Protein AF-A0A0M3J2E3-F1 (afdb_monomer_lite)

Foldseek 3Di:
DPVVVVVVVVVVVVVVVVVVVPDDDDPDPDPPDDDDDDDDAAFAAQADDPPPPCAQVVQPVGHPGHHCPVVVVVVVD

pLDDT: mean 83.53, std 14.15, range [49.53, 97.69]

Sequence (77 aa):
MSLFSSLRAPVLLLLEVTVLLSIGPVSGDNLLLVQPIWRHGDRSPTTTYPKDPNQESAWPLGWGQLTPVIFYISSKF

Structure (mmCIF, N/CA/C/O backbone):
data_AF-A0A0M3J2E3-F1
#
_entry.id   AF-A0A0M3J2E3-F1
#
loop_
_atom_site.group_PDB
_atom_site.id
_atom_site.type_symbol
_atom_site.label_atom_id
_atom_site.label_alt_id
_atom_site.label_comp_id
_atom_site.label_asym_id
_atom_site.label_entity_id
_atom_site.label_seq_id
_atom_site.pdbx_PDB_ins_code
_atom_site.Cartn_x
_atom_site.Cartn_y
_atom_site.Cartn_z
_atom_site.occupancy
_atom_site.B_iso_or_equiv
_atom_site.auth_seq_id
_atom_site.auth_comp_id
_atom_site.auth_asym_id
_atom_site.auth_atom_id
_atom_site.pdbx_PDB_model_num
ATOM 1 N N . MET A 1 1 ? 37.860 0.556 -72.795 1.00 57.19 1 MET A N 1
ATOM 2 C CA . MET A 1 1 ? 36.988 1.385 -71.924 1.00 57.19 1 MET A CA 1
ATOM 3 C C . MET A 1 1 ? 35.586 0.774 -71.715 1.00 57.19 1 MET A C 1
ATOM 5 O O . MET A 1 1 ? 34.651 1.519 -71.478 1.00 57.19 1 MET A O 1
ATOM 9 N N . SER A 1 2 ? 35.407 -0.557 -71.755 1.00 61.12 2 SER A N 1
ATOM 10 C CA . SER A 1 2 ? 34.081 -1.207 -71.598 1.00 61.12 2 SER A CA 1
ATOM 11 C C . SER A 1 2 ? 34.030 -2.302 -70.523 1.00 61.12 2 SER A C 1
ATOM 13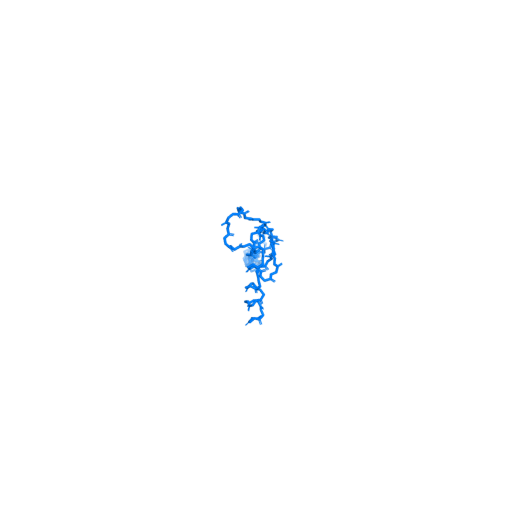 O O . SER A 1 2 ? 32.962 -2.622 -70.012 1.00 61.12 2 SER A O 1
ATOM 15 N N . LEU A 1 3 ? 35.180 -2.850 -70.113 1.00 57.59 3 LEU A N 1
ATOM 16 C CA . LEU A 1 3 ? 35.231 -3.867 -69.057 1.00 57.59 3 LEU A CA 1
ATOM 17 C C . LEU A 1 3 ? 34.796 -3.284 -67.697 1.00 57.59 3 LEU A C 1
ATOM 19 O O . LEU A 1 3 ? 33.991 -3.878 -66.985 1.00 57.59 3 LEU A O 1
ATOM 23 N N . PHE A 1 4 ? 35.232 -2.055 -67.399 1.00 58.84 4 PHE A N 1
ATOM 24 C CA . PHE A 1 4 ? 34.879 -1.330 -66.175 1.00 58.84 4 PHE A CA 1
ATOM 25 C C . PHE A 1 4 ? 33.403 -0.912 -66.097 1.00 58.84 4 PHE A C 1
ATOM 27 O O . PHE A 1 4 ? 32.897 -0.730 -64.997 1.00 58.84 4 PHE A O 1
ATOM 34 N N . SER A 1 5 ? 32.698 -0.760 -67.225 1.00 60.75 5 SER A N 1
ATOM 35 C CA . SER A 1 5 ? 31.255 -0.483 -67.221 1.00 60.75 5 SER A CA 1
ATOM 36 C C . SER A 1 5 ? 30.427 -1.760 -67.075 1.00 60.75 5 SER A C 1
ATOM 38 O O . SER A 1 5 ? 29.423 -1.740 -66.368 1.00 60.75 5 SER A O 1
ATOM 40 N N . SER A 1 6 ? 30.878 -2.881 -67.652 1.00 67.69 6 SER A N 1
ATOM 41 C CA . SER A 1 6 ? 30.200 -4.185 -67.536 1.00 67.69 6 SER A CA 1
ATOM 42 C C . SER A 1 6 ? 30.213 -4.764 -66.116 1.00 67.69 6 SER A C 1
ATOM 44 O O . SER A 1 6 ? 29.274 -5.444 -65.718 1.00 67.69 6 SER A O 1
ATOM 46 N N . LEU A 1 7 ? 31.243 -4.438 -65.328 1.00 70.88 7 LEU A N 1
ATOM 47 C CA . LEU A 1 7 ? 31.379 -4.881 -63.938 1.00 70.88 7 LEU A CA 1
ATOM 48 C C . LEU A 1 7 ? 30.600 -4.004 -62.946 1.00 70.88 7 LEU A C 1
ATOM 50 O O . LEU A 1 7 ? 30.372 -4.423 -61.819 1.00 70.88 7 LEU A O 1
ATOM 54 N N . ARG A 1 8 ? 30.156 -2.802 -63.338 1.00 77.00 8 ARG A N 1
ATOM 55 C CA . ARG A 1 8 ? 29.457 -1.870 -62.433 1.00 77.00 8 ARG A CA 1
ATOM 56 C C . ARG A 1 8 ? 28.053 -2.335 -62.065 1.00 77.00 8 ARG A C 1
ATOM 58 O O . ARG A 1 8 ? 27.713 -2.326 -60.892 1.00 77.00 8 ARG A O 1
ATOM 65 N N . ALA A 1 9 ? 27.254 -2.753 -63.043 1.00 82.81 9 ALA A N 1
ATOM 66 C CA . ALA A 1 9 ? 25.882 -3.202 -62.806 1.00 82.81 9 ALA A CA 1
ATOM 67 C C . ALA A 1 9 ? 25.775 -4.413 -61.851 1.00 82.81 9 ALA A C 1
ATOM 69 O O . ALA A 1 9 ? 25.006 -4.327 -60.895 1.00 82.81 9 ALA A O 1
ATOM 70 N N . PRO A 1 10 ? 26.549 -5.508 -62.021 1.00 85.88 10 PRO A N 1
ATOM 71 C CA . PRO A 1 10 ? 26.471 -6.642 -61.100 1.00 85.88 10 PRO A CA 1
ATOM 72 C C . PRO A 1 10 ? 27.033 -6.313 -59.713 1.00 85.88 10 PRO A C 1
ATOM 74 O O . PRO A 1 10 ? 26.535 -6.837 -58.724 1.00 85.88 10 PRO A O 1
ATOM 77 N N . VAL A 1 11 ? 28.029 -5.423 -59.618 1.00 88.31 11 VAL A N 1
ATOM 78 C CA . VAL A 1 11 ? 28.571 -4.969 -58.326 1.00 88.31 11 VAL A CA 1
ATOM 79 C C . VAL A 1 11 ? 27.558 -4.111 -57.569 1.00 88.31 11 VAL A C 1
ATOM 81 O O . VAL A 1 11 ? 27.409 -4.284 -56.364 1.00 88.31 11 VAL A O 1
ATOM 84 N N . LEU A 1 12 ? 26.833 -3.226 -58.259 1.00 87.44 12 LEU A N 1
ATOM 85 C CA . LEU A 1 12 ? 25.770 -2.422 -57.650 1.00 87.44 12 LEU A CA 1
ATOM 86 C C . LEU A 1 12 ? 24.590 -3.294 -57.207 1.00 87.44 12 LEU A C 1
ATOM 88 O O . LEU A 1 12 ? 24.133 -3.153 -56.079 1.00 87.44 12 LEU A O 1
ATOM 92 N N . LEU A 1 13 ? 24.169 -4.253 -58.036 1.00 87.81 13 LEU A N 1
ATOM 93 C CA . LEU A 1 13 ? 23.102 -5.193 -57.686 1.00 87.81 13 LEU A CA 1
ATOM 94 C C . LEU A 1 13 ? 23.489 -6.079 -56.493 1.00 87.81 13 LEU A C 1
ATOM 96 O O . LEU A 1 13 ? 22.685 -6.299 -55.592 1.00 87.81 13 LEU A O 1
ATOM 100 N N . LEU A 1 14 ? 24.732 -6.567 -56.462 1.00 90.12 14 LEU A N 1
ATOM 101 C CA . LEU A 1 14 ? 25.244 -7.333 -55.329 1.00 90.12 14 LEU A CA 1
ATOM 102 C C . LEU A 1 14 ? 25.262 -6.480 -54.057 1.00 90.12 14 LEU A C 1
ATOM 104 O O . LEU A 1 14 ? 24.829 -6.954 -53.011 1.00 90.12 14 LEU A O 1
ATOM 108 N N . LEU A 1 15 ? 25.708 -5.224 -54.150 1.00 88.88 15 LEU A N 1
ATOM 109 C CA . LEU A 1 15 ? 25.722 -4.291 -53.025 1.00 88.88 15 LEU A CA 1
ATOM 110 C C . LEU A 1 15 ? 24.304 -4.035 -52.490 1.00 88.88 15 LEU A C 1
ATOM 112 O O . LEU A 1 15 ? 24.083 -4.137 -51.286 1.00 88.88 15 LEU A O 1
ATOM 116 N N . GLU A 1 16 ? 23.331 -3.787 -53.363 1.00 85.44 16 GLU A N 1
ATOM 117 C CA . GLU A 1 16 ? 21.923 -3.600 -52.987 1.00 85.44 16 GLU A CA 1
ATOM 118 C C . GLU A 1 16 ? 21.345 -4.836 -52.289 1.00 85.44 16 GLU A C 1
ATOM 120 O O . GLU A 1 16 ? 20.739 -4.720 -51.223 1.00 85.44 16 GLU A O 1
ATOM 125 N N . VAL A 1 17 ? 21.597 -6.031 -52.833 1.00 88.38 17 VAL A N 1
ATOM 126 C CA . VAL A 1 17 ? 21.161 -7.298 -52.228 1.00 88.38 17 VAL A CA 1
ATOM 127 C C . VAL A 1 17 ? 21.813 -7.499 -50.860 1.00 88.38 17 VAL A C 1
ATOM 129 O O . VAL A 1 17 ? 21.131 -7.875 -49.908 1.00 88.38 17 VAL A O 1
ATOM 132 N N . THR A 1 18 ? 23.106 -7.197 -50.712 1.00 85.75 18 THR A N 1
ATOM 133 C CA . THR A 1 18 ? 23.786 -7.297 -49.410 1.00 85.75 18 THR A CA 1
ATOM 134 C C . THR A 1 18 ? 23.263 -6.291 -48.387 1.00 85.75 18 THR A C 1
ATOM 136 O O . THR A 1 18 ? 23.125 -6.643 -47.218 1.00 85.75 18 THR A O 1
ATOM 139 N N . VAL A 1 19 ? 22.915 -5.071 -48.810 1.00 86.25 19 VAL A N 1
ATOM 140 C CA . VAL A 1 19 ? 22.336 -4.049 -47.928 1.00 86.25 19 VAL A CA 1
ATOM 141 C C . VAL A 1 19 ? 20.951 -4.487 -47.459 1.00 86.25 19 VAL A C 1
ATOM 143 O O . VAL A 1 19 ? 20.688 -4.454 -46.262 1.00 86.25 19 VAL A O 1
ATOM 146 N N . LEU A 1 20 ? 20.097 -4.986 -48.354 1.00 81.31 20 LEU A N 1
ATOM 147 C CA . LEU A 1 20 ? 18.757 -5.469 -48.001 1.00 81.31 20 LEU A CA 1
ATOM 148 C C . LEU A 1 20 ? 18.796 -6.674 -47.048 1.00 81.31 20 LEU A C 1
ATOM 150 O O . LEU A 1 20 ? 18.012 -6.727 -46.105 1.00 81.31 20 LEU A O 1
ATOM 154 N N . LEU A 1 21 ? 19.737 -7.604 -47.242 1.00 83.38 21 LEU A N 1
ATOM 155 C CA . LEU A 1 21 ? 19.929 -8.761 -46.355 1.00 83.38 21 LEU A CA 1
ATOM 156 C C . LEU A 1 21 ? 20.537 -8.397 -44.988 1.00 83.38 21 LEU A C 1
ATOM 158 O O . LEU A 1 21 ? 20.471 -9.204 -44.063 1.00 83.38 21 LEU A O 1
ATOM 162 N N . SER A 1 22 ? 21.122 -7.203 -44.845 1.00 81.81 22 SER A N 1
ATOM 163 C CA . SER A 1 22 ? 21.697 -6.716 -43.581 1.00 81.81 22 SER A CA 1
ATOM 164 C C . SER A 1 22 ? 20.687 -6.016 -42.661 1.00 81.81 22 SER A C 1
ATOM 166 O O . SER A 1 22 ? 20.993 -5.751 -41.497 1.00 81.81 22 SER A O 1
ATOM 168 N N . ILE A 1 23 ? 19.471 -5.743 -43.148 1.00 78.88 23 ILE A N 1
ATOM 169 C CA . ILE A 1 23 ? 18.398 -5.127 -42.361 1.00 78.88 23 ILE A CA 1
ATOM 170 C C . ILE A 1 23 ? 17.666 -6.232 -41.586 1.00 78.88 23 ILE A C 1
ATOM 172 O O . ILE A 1 23 ? 16.703 -6.827 -42.064 1.00 78.88 23 ILE A O 1
ATOM 176 N N . GLY A 1 24 ? 18.152 -6.537 -40.382 1.00 74.88 24 GLY A N 1
ATOM 177 C CA . GLY A 1 24 ? 17.455 -7.405 -39.429 1.00 74.88 24 GLY A CA 1
ATOM 178 C C . GLY A 1 24 ? 16.284 -6.691 -38.734 1.00 74.88 24 GLY A C 1
ATOM 179 O O . GLY A 1 24 ? 16.232 -5.458 -38.724 1.00 74.88 24 GLY A O 1
ATOM 180 N N . PRO A 1 25 ? 15.339 -7.429 -38.124 1.00 74.12 25 PRO A N 1
ATOM 181 C CA . PRO A 1 25 ? 14.273 -6.820 -37.339 1.00 74.12 25 PRO A CA 1
ATOM 182 C C . PRO A 1 25 ? 14.866 -6.049 -36.153 1.00 74.12 25 PRO A C 1
ATOM 184 O O . PRO A 1 25 ? 15.593 -6.605 -35.329 1.00 74.12 25 PRO A O 1
ATOM 187 N N . VAL A 1 26 ? 14.535 -4.763 -36.050 1.00 70.94 26 VAL A N 1
ATOM 188 C CA . VAL A 1 26 ? 14.840 -3.960 -34.863 1.00 70.94 26 VAL A CA 1
ATOM 189 C C . VAL A 1 26 ? 13.826 -4.339 -33.786 1.00 70.94 26 VAL A C 1
ATOM 191 O O . VAL A 1 26 ? 12.697 -3.858 -33.789 1.00 70.94 26 VAL A O 1
ATOM 194 N N . SER A 1 27 ? 14.211 -5.241 -32.884 1.00 72.44 27 SER A N 1
ATOM 195 C CA . SER A 1 27 ? 13.424 -5.535 -31.683 1.00 72.44 27 SER A CA 1
ATOM 196 C C . SER A 1 27 ? 13.633 -4.407 -30.673 1.00 72.44 27 SER A C 1
ATOM 198 O O . SER A 1 27 ? 14.694 -4.312 -30.056 1.00 72.44 27 SER A O 1
ATOM 200 N N . GLY A 1 28 ? 12.642 -3.522 -30.561 1.00 71.69 28 GLY A N 1
ATOM 201 C CA . GLY A 1 28 ? 12.717 -2.273 -29.799 1.00 71.69 28 GLY A CA 1
ATOM 202 C C . GLY A 1 28 ? 12.079 -2.288 -28.407 1.00 71.69 28 GLY A C 1
ATOM 203 O O . GLY A 1 28 ? 12.013 -1.232 -27.790 1.00 71.69 28 GLY A O 1
ATOM 204 N N . ASP A 1 29 ? 11.643 -3.436 -27.886 1.00 74.25 29 ASP A N 1
ATOM 205 C CA . ASP A 1 29 ? 10.814 -3.483 -26.668 1.00 74.25 29 ASP A CA 1
ATOM 206 C C . ASP A 1 29 ? 11.621 -3.841 -25.410 1.00 74.25 29 ASP A C 1
ATOM 208 O O . ASP A 1 29 ? 11.254 -4.710 -24.619 1.00 74.25 29 ASP A O 1
ATOM 212 N N . ASN A 1 30 ? 12.758 -3.172 -25.215 1.00 84.69 30 ASN A N 1
ATOM 213 C CA . ASN A 1 30 ? 13.558 -3.366 -24.009 1.00 84.69 30 ASN A CA 1
ATOM 214 C C . ASN A 1 30 ? 13.027 -2.476 -22.884 1.00 84.69 30 ASN A C 1
ATOM 216 O O . ASN A 1 30 ? 13.234 -1.262 -22.878 1.00 84.69 30 ASN A O 1
ATOM 220 N N . LEU A 1 31 ? 12.375 -3.087 -21.897 1.00 87.25 31 LEU A N 1
ATOM 221 C CA . LEU A 1 31 ? 12.057 -2.414 -20.645 1.00 87.25 31 LEU A CA 1
ATOM 222 C C . LEU A 1 31 ? 13.358 -2.124 -19.885 1.00 87.25 31 LEU A C 1
ATOM 224 O O . LEU A 1 31 ? 13.958 -3.021 -19.302 1.00 87.25 31 LEU A O 1
ATOM 228 N N . LEU A 1 32 ? 13.793 -0.864 -19.899 1.00 90.75 32 LEU A N 1
ATOM 229 C CA . LEU A 1 32 ? 15.047 -0.455 -19.261 1.00 90.75 32 LEU A CA 1
ATOM 230 C C . LEU A 1 32 ? 14.898 -0.240 -17.749 1.00 90.75 32 LEU A C 1
ATOM 232 O O . LEU A 1 32 ? 15.804 -0.565 -16.988 1.00 90.75 32 LEU A O 1
ATOM 236 N N . LEU A 1 33 ? 13.767 0.321 -17.310 1.00 93.50 33 LEU A N 1
ATOM 237 C CA . L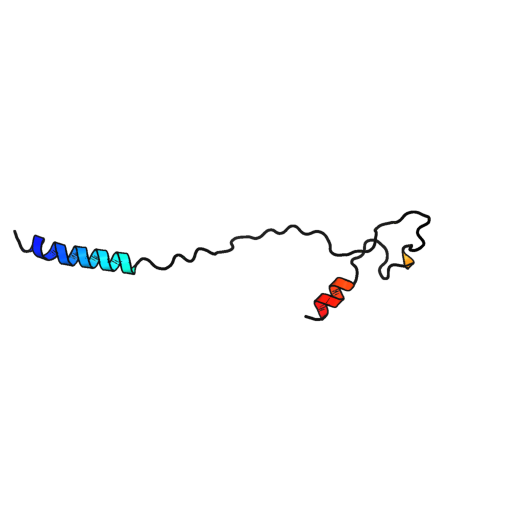EU A 1 33 ? 13.506 0.621 -15.904 1.00 93.50 33 LEU A CA 1
ATOM 238 C C . LEU A 1 33 ? 12.004 0.769 -15.647 1.00 93.50 33 LEU A C 1
ATOM 240 O O . LEU A 1 33 ? 11.301 1.432 -16.407 1.00 93.50 33 LEU A O 1
ATOM 244 N N . VAL A 1 34 ? 11.537 0.224 -14.523 1.00 94.31 34 VAL A N 1
ATOM 245 C CA . VAL A 1 34 ? 10.231 0.549 -13.935 1.00 94.31 34 VAL A CA 1
ATOM 246 C C . VAL A 1 34 ? 10.460 0.985 -12.499 1.00 94.31 34 VAL A C 1
ATOM 248 O O . VAL A 1 34 ? 11.100 0.273 -11.730 1.00 94.31 34 VAL A O 1
ATOM 251 N N . GLN A 1 35 ? 9.904 2.134 -12.128 1.00 96.88 35 GLN A N 1
ATOM 252 C CA . GLN A 1 35 ? 9.889 2.607 -10.749 1.00 96.88 35 GLN A CA 1
ATOM 253 C C . GLN A 1 35 ? 8.439 2.784 -10.304 1.00 96.88 35 GLN A C 1
ATOM 255 O O . GLN A 1 35 ? 7.837 3.829 -10.561 1.00 96.88 35 GLN A O 1
ATOM 260 N N . PRO A 1 36 ? 7.844 1.769 -9.666 1.00 94.56 36 PRO A N 1
ATOM 261 C CA . PRO A 1 36 ? 6.473 1.878 -9.227 1.00 94.56 36 PRO A CA 1
ATOM 262 C C . PRO A 1 36 ? 6.403 2.506 -7.828 1.00 94.56 36 PRO A C 1
ATOM 264 O O . PRO A 1 36 ? 7.271 2.292 -6.981 1.00 94.56 36 PRO A O 1
ATOM 267 N N . ILE A 1 37 ? 5.346 3.278 -7.583 1.00 96.69 37 ILE A N 1
ATOM 268 C CA . ILE A 1 37 ? 5.058 3.889 -6.284 1.00 96.69 37 ILE A CA 1
ATOM 269 C C . ILE A 1 37 ? 3.775 3.255 -5.764 1.00 96.69 37 ILE A C 1
ATOM 271 O O . ILE A 1 37 ? 2.713 3.408 -6.366 1.00 96.69 37 ILE A O 1
ATOM 275 N N . TRP A 1 38 ? 3.881 2.554 -4.640 1.00 93.69 38 TRP A N 1
ATOM 276 C CA . TRP A 1 38 ? 2.754 1.877 -4.010 1.00 93.69 38 TRP A CA 1
ATOM 277 C C . TRP A 1 38 ? 2.515 2.421 -2.611 1.00 93.69 38 TRP A C 1
ATOM 279 O O . TRP A 1 38 ? 3.440 2.811 -1.896 1.00 93.69 38 TRP A O 1
ATOM 289 N N . ARG A 1 39 ? 1.250 2.395 -2.202 1.00 94.88 39 ARG A N 1
ATOM 290 C CA . ARG A 1 39 ? 0.870 2.535 -0.799 1.00 94.88 39 ARG A CA 1
ATOM 291 C C . ARG A 1 39 ? 1.077 1.196 -0.078 1.00 94.88 39 ARG A C 1
ATOM 293 O O . ARG A 1 39 ? 1.134 0.144 -0.708 1.00 94.88 39 ARG A O 1
ATOM 300 N N . HIS A 1 40 ? 1.143 1.240 1.252 1.00 92.94 40 HIS A N 1
ATOM 301 C CA . HIS 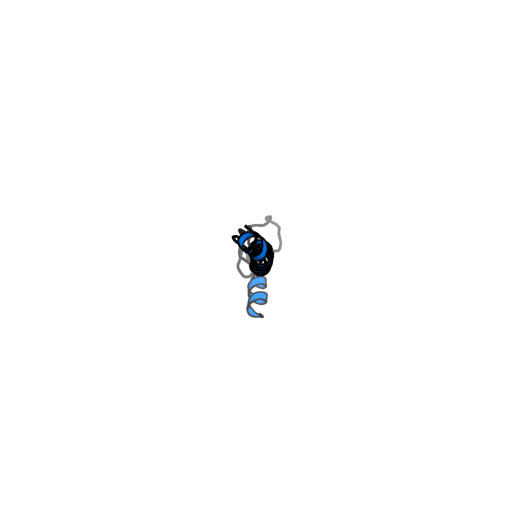A 1 40 ? 0.995 0.051 2.092 1.00 92.94 40 HIS A CA 1
ATOM 302 C C . HIS A 1 40 ? -0.297 -0.733 1.754 1.00 92.94 40 HIS A C 1
ATOM 304 O O . HIS A 1 40 ? -1.284 -0.146 1.303 1.00 92.94 40 HIS A O 1
ATOM 310 N N . GLY A 1 41 ? -0.297 -2.046 2.010 1.00 90.69 41 GLY A N 1
ATOM 311 C CA . GLY A 1 41 ? -1.479 -2.907 1.863 1.00 90.69 41 GLY A CA 1
ATOM 312 C C . GLY A 1 41 ? -2.585 -2.591 2.876 1.00 90.69 41 GLY A C 1
ATOM 313 O O . GLY A 1 41 ? -2.461 -1.668 3.679 1.00 90.69 41 GLY A O 1
ATOM 314 N N . ASP A 1 42 ? -3.676 -3.351 2.855 1.00 93.19 42 ASP A N 1
ATOM 315 C CA . ASP A 1 42 ? -4.758 -3.155 3.822 1.00 93.19 42 ASP A CA 1
ATOM 316 C C . ASP A 1 42 ? -4.259 -3.302 5.272 1.00 93.19 42 ASP A C 1
ATOM 318 O O . ASP A 1 42 ? -3.419 -4.156 5.564 1.00 93.19 42 ASP A O 1
ATOM 322 N N . ARG A 1 43 ? -4.731 -2.435 6.172 1.00 94.25 43 ARG A N 1
ATOM 323 C CA . ARG A 1 43 ? -4.283 -2.374 7.570 1.00 94.25 43 ARG A CA 1
ATOM 324 C C . ARG A 1 43 ? -5.422 -2.002 8.506 1.00 94.25 43 ARG A C 1
ATOM 326 O O . ARG A 1 43 ? -6.345 -1.295 8.104 1.00 94.25 43 ARG A O 1
ATOM 333 N N . SER A 1 44 ? -5.303 -2.385 9.772 1.00 95.62 44 SER A N 1
ATOM 334 C CA . SER A 1 44 ? -6.169 -1.848 10.818 1.00 95.62 44 SER A CA 1
ATOM 335 C C . SER A 1 44 ? -5.988 -0.323 10.953 1.00 95.62 44 SER A C 1
ATOM 337 O O . SER A 1 44 ? -4.925 0.222 10.612 1.00 95.62 44 SER A O 1
ATOM 339 N N . PRO A 1 45 ? -7.010 0.407 11.439 1.00 96.38 45 PRO A N 1
ATOM 340 C CA . PRO A 1 45 ? -6.888 1.827 11.756 1.00 96.38 45 PRO A CA 1
ATOM 341 C C . PRO A 1 45 ? -5.707 2.090 12.698 1.00 96.38 45 PRO A C 1
ATOM 343 O O . PRO A 1 45 ? -5.264 1.210 13.422 1.00 96.38 45 PRO A O 1
ATOM 346 N N . THR A 1 46 ? -5.165 3.304 12.708 1.00 97.00 46 THR A N 1
ATOM 347 C CA . THR A 1 46 ? -4.120 3.681 13.685 1.00 97.00 46 THR A CA 1
AT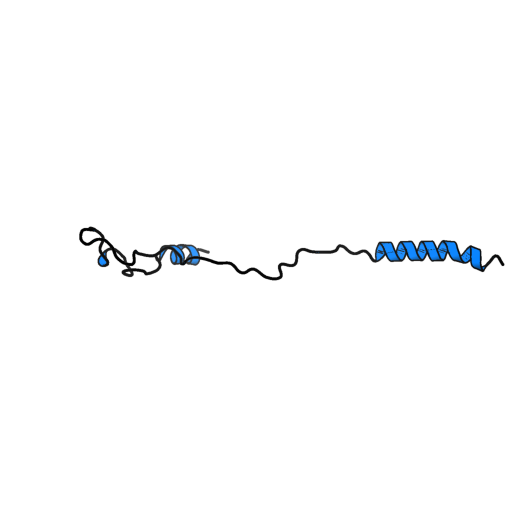OM 348 C C . THR A 1 46 ? -4.697 4.227 14.985 1.00 97.00 46 THR A C 1
ATOM 350 O O . THR A 1 46 ? -3.987 4.342 15.975 1.00 97.00 46 THR A O 1
ATOM 353 N N . THR A 1 47 ? -5.962 4.634 14.951 1.00 96.62 47 THR A N 1
ATOM 354 C CA . THR A 1 47 ? -6.758 5.115 16.077 1.00 96.62 47 THR A CA 1
ATOM 355 C C . THR A 1 47 ? -8.213 5.211 15.617 1.00 96.62 47 THR A C 1
ATOM 357 O O . THR A 1 47 ? -8.493 5.141 14.415 1.00 96.62 47 THR A O 1
ATOM 360 N N . THR A 1 48 ? -9.128 5.408 16.556 1.00 97.44 48 THR A N 1
ATOM 361 C CA . THR A 1 48 ? -10.535 5.687 16.278 1.00 97.44 48 THR A CA 1
ATOM 362 C C . THR A 1 48 ? -11.085 6.715 17.268 1.00 97.44 48 THR A C 1
ATOM 364 O O . THR A 1 48 ? -10.390 7.181 18.173 1.00 97.44 48 THR A O 1
ATOM 367 N N . TYR A 1 49 ? -12.336 7.118 17.080 1.00 96.75 49 TYR A N 1
ATOM 368 C CA . TYR A 1 49 ? -13.014 8.032 17.985 1.00 96.75 49 TYR A CA 1
ATOM 369 C C . TYR A 1 49 ? -13.378 7.331 19.313 1.00 96.75 49 TYR A C 1
ATOM 371 O O . TYR A 1 49 ? -13.639 6.127 19.330 1.00 96.75 49 TYR A O 1
ATOM 379 N N . PRO A 1 50 ? -13.474 8.061 20.444 1.00 96.75 50 PRO A N 1
ATOM 380 C CA . PRO A 1 50 ? -13.587 7.444 21.775 1.00 96.75 50 PRO A CA 1
ATOM 381 C C . PRO A 1 50 ? -14.803 6.534 22.009 1.00 96.75 50 PRO A C 1
ATOM 383 O O . PRO A 1 50 ? -14.801 5.742 22.943 1.00 96.75 50 PRO A O 1
ATOM 386 N N . LYS A 1 51 ? -15.864 6.679 21.207 1.00 97.69 51 LYS A N 1
ATOM 387 C CA . LYS A 1 51 ? -17.117 5.912 21.331 1.00 97.69 51 LYS A CA 1
ATOM 388 C C . LYS A 1 51 ? -17.280 4.848 20.244 1.00 97.69 51 LYS A C 1
ATOM 390 O O . LYS A 1 51 ? -18.386 4.348 20.057 1.00 97.69 51 LYS A O 1
ATOM 395 N N . ASP A 1 52 ? -16.227 4.545 19.492 1.00 97.38 52 ASP A N 1
ATOM 396 C CA . ASP A 1 52 ? -16.267 3.443 18.536 1.00 97.38 52 ASP A CA 1
ATOM 397 C C . ASP A 1 52 ? -16.420 2.122 19.308 1.00 97.38 52 ASP A C 1
ATOM 399 O O . ASP A 1 52 ? -15.628 1.867 20.221 1.00 97.38 52 ASP A O 1
ATOM 403 N N . PRO A 1 53 ? -17.423 1.282 19.001 1.00 96.56 53 PRO A N 1
ATOM 404 C CA . PRO A 1 53 ? -17.530 -0.038 19.614 1.00 96.56 53 PRO A CA 1
ATOM 405 C C . PRO A 1 53 ? -16.348 -0.964 19.268 1.00 96.56 53 PRO A C 1
ATOM 407 O O . PRO A 1 53 ? -16.075 -1.893 20.026 1.00 96.56 53 PRO A O 1
ATOM 410 N N . ASN A 1 54 ? -15.627 -0.718 18.169 1.00 96.75 54 ASN A N 1
ATOM 411 C CA . ASN A 1 54 ? -14.510 -1.538 17.697 1.00 96.75 54 ASN A CA 1
ATOM 412 C C . ASN A 1 54 ? -13.162 -0.886 18.028 1.00 96.75 54 ASN A C 1
ATOM 414 O O . ASN A 1 54 ? -12.486 -0.311 17.173 1.00 96.75 54 ASN A O 1
ATOM 418 N N . GLN A 1 55 ? -12.770 -0.987 19.295 1.00 97.06 55 GLN A N 1
ATOM 419 C CA . GLN A 1 55 ? -11.462 -0.536 19.779 1.00 97.06 55 GLN A CA 1
ATOM 420 C C . GLN A 1 55 ? -10.332 -1.496 19.360 1.00 97.06 55 GLN A C 1
ATOM 422 O O . GLN A 1 55 ? -10.557 -2.455 18.625 1.00 97.06 55 GLN A O 1
ATOM 427 N N . GLU A 1 56 ? -9.105 -1.256 19.834 1.00 96.50 56 GLU A N 1
ATOM 428 C CA . GLU A 1 56 ? -7.905 -1.999 19.413 1.00 96.50 56 GLU A CA 1
ATOM 429 C C . GLU A 1 56 ? -8.059 -3.520 19.491 1.00 96.50 56 GLU A C 1
ATOM 431 O O . GLU A 1 56 ? -7.640 -4.237 18.588 1.00 96.50 56 GLU A O 1
ATOM 436 N N . SER A 1 57 ? -8.712 -4.006 20.548 1.00 96.00 57 SER A N 1
ATOM 437 C CA . SER A 1 57 ? -8.930 -5.431 20.798 1.00 96.00 57 SER A CA 1
ATOM 438 C C . SER A 1 57 ? -9.804 -6.124 19.749 1.00 96.00 57 SER A C 1
ATOM 440 O O . SER A 1 57 ? -9.776 -7.350 19.662 1.00 96.00 57 SER A O 1
ATOM 442 N N . ALA A 1 58 ? -10.565 -5.372 18.947 1.00 95.75 58 ALA A N 1
ATOM 443 C CA . ALA A 1 58 ? -11.319 -5.913 17.819 1.00 95.75 58 ALA A CA 1
ATOM 444 C C . ALA A 1 58 ? -10.410 -6.290 16.632 1.00 95.75 58 ALA A C 1
ATOM 446 O O . ALA A 1 58 ? -10.838 -7.015 15.733 1.00 95.75 58 ALA A O 1
ATOM 447 N N . TRP A 1 59 ? -9.158 -5.824 16.621 1.00 93.88 59 TRP A N 1
ATOM 448 C CA . TRP A 1 59 ? -8.190 -6.072 15.559 1.00 93.88 59 TRP A CA 1
ATOM 449 C C . TRP A 1 59 ? -7.203 -7.158 16.001 1.00 93.88 59 TRP A C 1
ATOM 451 O O . TRP A 1 59 ? -6.474 -6.949 16.969 1.00 93.88 59 TRP A O 1
ATOM 461 N N . PRO A 1 60 ? -7.101 -8.298 15.290 1.00 92.00 60 PRO A N 1
ATOM 462 C CA . PRO A 1 60 ? -6.286 -9.438 15.728 1.00 92.00 60 PRO A CA 1
ATOM 463 C C . PRO A 1 60 ? -4.805 -9.126 15.981 1.00 92.00 60 PRO A C 1
ATOM 465 O O . PRO A 1 60 ? -4.155 -9.811 16.763 1.00 92.00 60 PRO A O 1
ATOM 468 N N . LEU A 1 61 ? -4.274 -8.113 15.294 1.00 94.31 61 LEU A N 1
ATOM 469 C CA . LEU A 1 61 ? -2.879 -7.678 15.391 1.00 94.31 61 LEU A CA 1
ATOM 470 C C . LEU A 1 61 ? -2.736 -6.299 16.062 1.00 94.31 61 LEU A C 1
ATOM 472 O O . LEU A 1 61 ? -1.633 -5.765 16.117 1.00 94.31 61 LEU A O 1
ATOM 476 N N . GLY A 1 62 ? -3.828 -5.713 16.558 1.00 94.81 62 GLY A N 1
ATOM 477 C CA . GLY A 1 62 ? -3.855 -4.348 17.087 1.00 94.81 62 GLY A CA 1
ATOM 478 C C . GLY A 1 62 ? -3.853 -3.273 15.998 1.00 94.81 62 GLY A C 1
ATOM 479 O O . GLY A 1 62 ? -4.127 -3.553 14.825 1.00 94.81 62 GLY A O 1
ATOM 480 N N . TRP A 1 63 ? -3.581 -2.025 16.381 1.00 96.75 63 TRP A N 1
ATOM 481 C CA . TRP A 1 63 ? -3.672 -0.863 15.490 1.00 96.75 63 TRP A CA 1
ATOM 482 C C . TRP A 1 63 ? -2.527 -0.747 14.473 1.00 96.75 63 TRP A C 1
ATOM 484 O O . TRP A 1 63 ? -1.369 -1.080 14.729 1.00 96.75 63 TRP A O 1
ATOM 494 N N . GLY A 1 64 ? -2.851 -0.198 13.302 1.00 95.44 64 GLY A N 1
ATOM 495 C CA . GLY A 1 64 ? -1.913 0.158 12.240 1.00 95.44 64 GLY A CA 1
ATOM 496 C C . GLY A 1 64 ? -1.220 -1.012 11.538 1.00 95.44 64 GLY A C 1
ATOM 497 O O . GLY A 1 64 ? -0.404 -0.751 10.651 1.00 95.44 64 GLY A O 1
ATOM 498 N N . GLN A 1 65 ? -1.527 -2.260 11.901 1.00 94.69 65 GLN A N 1
ATOM 499 C CA . GLN A 1 65 ? -0.894 -3.464 11.359 1.00 94.69 65 GLN A CA 1
ATOM 500 C C . GLN A 1 65 ? -1.549 -3.911 10.055 1.00 94.69 65 GLN A C 1
ATOM 502 O O . GLN A 1 65 ? -2.760 -3.771 9.885 1.00 94.69 65 GLN A O 1
ATOM 507 N N . LEU A 1 66 ? -0.758 -4.493 9.147 1.00 93.56 66 LEU A N 1
ATOM 508 C CA . LEU A 1 66 ? -1.281 -5.087 7.915 1.00 93.56 66 LEU A CA 1
ATOM 509 C C . LEU A 1 66 ? -2.258 -6.220 8.237 1.00 93.56 66 LEU A C 1
ATOM 511 O O . LEU A 1 66 ? -1.980 -7.062 9.093 1.00 93.56 66 LEU A O 1
ATOM 515 N N . THR A 1 67 ? -3.390 -6.266 7.538 1.00 90.75 67 THR A N 1
ATOM 516 C CA . THR A 1 67 ? -4.351 -7.348 7.734 1.00 90.75 67 THR A CA 1
ATOM 517 C C . THR A 1 67 ? -3.798 -8.653 7.147 1.00 90.75 67 THR A C 1
ATOM 519 O O . THR A 1 67 ? -3.176 -8.660 6.077 1.00 90.75 67 THR A O 1
ATOM 522 N N . PRO A 1 68 ? -4.023 -9.804 7.807 1.00 83.19 68 PRO A N 1
ATOM 523 C CA . PRO A 1 68 ? -3.517 -11.090 7.331 1.00 83.19 68 PRO A CA 1
ATOM 524 C C . PRO A 1 68 ? -4.183 -11.565 6.030 1.00 83.19 68 PRO A C 1
ATOM 526 O O . PRO A 1 68 ? -3.753 -12.566 5.458 1.00 83.19 68 PRO A O 1
ATOM 529 N N . VAL A 1 69 ? -5.193 -10.843 5.525 1.00 71.25 69 VAL A N 1
ATOM 530 C CA . VAL A 1 69 ? -5.874 -11.141 4.256 1.00 71.25 69 VAL A CA 1
ATOM 531 C C . VAL A 1 69 ? -4.868 -11.241 3.107 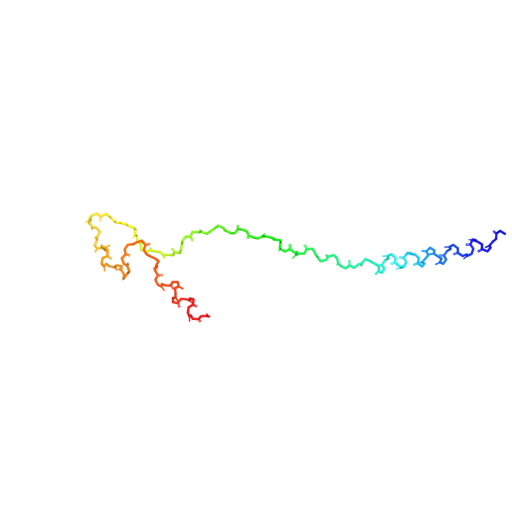1.00 71.25 69 VAL A C 1
ATOM 533 O O . VAL A 1 69 ? -4.966 -12.154 2.289 1.00 71.25 69 VAL A O 1
ATOM 536 N N . ILE A 1 70 ? -3.849 -10.373 3.078 1.00 62.41 70 ILE A N 1
ATOM 537 C CA . ILE A 1 70 ? -2.847 -10.392 2.004 1.00 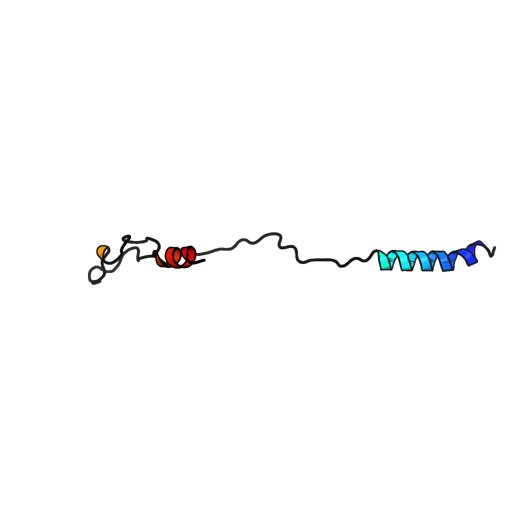62.41 70 ILE A CA 1
ATOM 538 C C . ILE A 1 70 ? -1.938 -11.628 2.084 1.00 62.41 70 ILE A C 1
ATOM 540 O O . ILE A 1 70 ? -1.626 -12.235 1.060 1.00 62.41 70 ILE A O 1
ATOM 544 N N . PHE A 1 71 ? -1.591 -12.066 3.299 1.00 57.06 71 PHE A N 1
ATOM 545 C CA . PHE A 1 71 ? -0.817 -13.290 3.511 1.00 57.06 71 PHE A CA 1
ATOM 546 C C . PHE A 1 71 ? -1.620 -14.544 3.149 1.00 57.06 71 PHE A C 1
ATOM 548 O O . PHE A 1 71 ? -1.050 -15.505 2.639 1.00 57.06 71 PHE A O 1
ATOM 555 N N . TYR A 1 72 ? -2.938 -14.536 3.362 1.00 54.94 72 TYR A N 1
ATOM 556 C CA . TYR A 1 72 ? -3.803 -15.665 3.014 1.00 54.94 72 TYR A CA 1
ATOM 557 C C . TYR A 1 72 ? -3.978 -15.845 1.497 1.00 54.94 72 TYR A C 1
ATOM 559 O O . TYR A 1 72 ? -4.141 -16.969 1.028 1.00 54.94 72 TYR A O 1
ATOM 567 N N . ILE A 1 73 ? -3.930 -14.758 0.718 1.00 57.84 73 ILE A N 1
ATOM 568 C CA . ILE A 1 73 ? -3.993 -14.828 -0.752 1.00 57.84 73 ILE A CA 1
ATOM 569 C C . ILE A 1 73 ? -2.636 -15.254 -1.321 1.00 57.84 73 ILE A C 1
ATOM 571 O O . ILE A 1 73 ? -2.592 -16.126 -2.182 1.00 57.84 73 ILE A O 1
ATOM 575 N N . SER A 1 74 ? -1.528 -14.709 -0.811 1.00 57.19 74 SER A N 1
ATOM 576 C CA . SER A 1 74 ? -0.186 -15.053 -1.303 1.00 57.19 74 SER A CA 1
ATOM 577 C C . SER A 1 74 ? 0.282 -16.461 -0.926 1.00 57.19 74 SER A C 1
ATOM 579 O O . SER A 1 74 ? 1.196 -16.959 -1.565 1.00 57.19 74 SER A O 1
ATOM 581 N N . SER A 1 75 ? -0.283 -17.101 0.101 1.00 55.66 75 SER A N 1
ATOM 582 C CA . SER A 1 75 ? 0.080 -18.478 0.477 1.00 55.66 75 SER A CA 1
ATOM 583 C C . SER A 1 75 ? -0.681 -19.553 -0.304 1.00 55.66 75 SER A C 1
ATOM 585 O O . SER A 1 75 ? -0.393 -20.740 -0.154 1.00 55.66 75 SER A O 1
ATOM 587 N N . LYS A 1 76 ? -1.667 -19.153 -1.117 1.00 56.47 76 LYS A N 1
ATOM 588 C CA . LYS A 1 76 ? -2.470 -20.049 -1.960 1.00 56.47 76 LYS A CA 1
ATOM 589 C C . LYS A 1 76 ? -2.024 -20.098 -3.423 1.00 56.47 76 LYS A C 1
ATOM 591 O O . LYS A 1 76 ? -2.658 -20.815 -4.197 1.00 56.47 76 LYS A O 1
ATOM 596 N N . PHE A 1 77 ? -0.968 -19.374 -3.786 1.00 49.53 77 PHE A N 1
ATOM 597 C CA . PHE A 1 77 ? -0.389 -19.364 -5.127 1.00 49.53 77 PHE A CA 1
ATOM 598 C C . PHE A 1 77 ? 1.119 -19.566 -5.057 1.00 49.53 77 PHE A C 1
ATOM 600 O O . PHE A 1 77 ? 1.747 -18.943 -4.174 1.00 49.53 77 PHE A O 1
#

Organism: Anisakis simplex (NCBI:txid6269)

InterPro domains:
  IPR029033 Histidine phosphatase superfamily [G3DSA:3.40.50.1240] (30-69)
  IPR029033 Histidine phosphatase superfamily [SSF53254] (20-68)
  IPR033379 Histidine acid phosphatase active site [PS00616] (31-45)

Secondary structure (DSSP, 8-state):
--HHHHTHHHHHHHHHHHHHHT-------------------SB--S---TT-SS-GGGSTT-TTPBPTHHHHHHTT-

Radius of gyration: 34.96 Å; chains: 1; bounding box: 54×28×94 Å